Protein AF-A0A8B3NKS9-F1 (afdb_monomer_lite)

Sequence (93 aa):
LNPSASVSDWVVNTVSTLGSGWCPPGLISVGIGGSAEKAMLLAKEAMNEPIDMAELIARAASSPEEELRIELYERINALGIGAQGLGGLTTVV

Structure (mmCIF, N/CA/C/O backbone):
data_AF-A0A8B3NKS9-F1
#
_entry.id   AF-A0A8B3NKS9-F1
#
loop_
_atom_site.group_PDB
_atom_site.id
_atom_site.type_symbol
_atom_site.label_atom_id
_atom_site.label_alt_id
_atom_site.label_comp_id
_atom_site.label_asym_id
_atom_site.label_entity_id
_atom_site.label_seq_id
_atom_site.pdbx_PDB_ins_code
_atom_site.Cartn_x
_atom_site.Cartn_y
_atom_site.Cartn_z
_atom_site.occupancy
_atom_site.B_iso_or_equiv
_atom_site.auth_seq_id
_atom_site.auth_comp_id
_atom_site.auth_asym_id
_atom_site.auth_atom_id
_atom_site.pdbx_PDB_model_num
ATOM 1 N N . LEU A 1 1 ? -12.949 8.381 3.573 1.00 69.88 1 LEU A N 1
ATOM 2 C CA . LEU A 1 1 ? -13.396 7.083 3.019 1.00 69.88 1 LEU A CA 1
ATOM 3 C C . LEU A 1 1 ? -14.799 6.801 3.526 1.00 69.88 1 LEU A C 1
ATOM 5 O O . LEU A 1 1 ? -15.076 7.130 4.674 1.00 69.88 1 LEU A O 1
ATOM 9 N N . ASN A 1 2 ? -15.678 6.245 2.690 1.00 84.81 2 ASN A N 1
ATOM 10 C CA . ASN A 1 2 ? -16.962 5.744 3.185 1.00 84.81 2 ASN A CA 1
ATOM 11 C C . ASN A 1 2 ? -16.701 4.555 4.130 1.00 84.81 2 ASN A C 1
ATOM 13 O O . ASN A 1 2 ? -15.731 3.836 3.895 1.00 84.81 2 ASN A O 1
ATOM 17 N N . PRO A 1 3 ? -17.532 4.305 5.157 1.00 81.06 3 PRO A N 1
ATOM 18 C CA . PRO A 1 3 ? -17.279 3.242 6.139 1.00 81.06 3 PRO A CA 1
ATOM 19 C C . PRO A 1 3 ? -17.132 1.833 5.547 1.00 81.06 3 PRO A C 1
ATOM 21 O O . PRO A 1 3 ? -16.489 0.981 6.141 1.00 81.06 3 PRO A O 1
ATOM 24 N N . SER A 1 4 ? -17.724 1.590 4.378 1.00 87.12 4 SER A N 1
ATOM 25 C CA . SER A 1 4 ? -17.648 0.319 3.654 1.00 87.12 4 SER A CA 1
ATOM 26 C C . SER A 1 4 ? -16.538 0.268 2.600 1.00 87.12 4 SER A C 1
ATOM 28 O O . SER A 1 4 ? -16.446 -0.711 1.866 1.00 87.12 4 SER A O 1
ATOM 30 N N . ALA A 1 5 ? -15.760 1.341 2.435 1.00 90.50 5 ALA A N 1
ATOM 31 C CA . ALA A 1 5 ? -14.720 1.395 1.418 1.00 90.50 5 ALA A CA 1
ATOM 32 C C . ALA A 1 5 ? -13.494 0.586 1.858 1.00 90.50 5 ALA A C 1
ATOM 34 O O . ALA A 1 5 ? -13.046 0.699 2.998 1.00 90.50 5 ALA A O 1
ATOM 35 N N . SER A 1 6 ? -12.925 -0.182 0.930 1.00 94.19 6 SER A N 1
ATOM 36 C CA . SER A 1 6 ? -11.660 -0.881 1.146 1.00 94.19 6 SER A CA 1
ATOM 37 C C . SER A 1 6 ? -10.514 0.125 1.236 1.00 94.19 6 SER A C 1
ATOM 39 O O . SER A 1 6 ? -10.298 0.931 0.326 1.00 94.19 6 SER A O 1
ATOM 41 N N . VAL A 1 7 ? -9.767 0.072 2.341 1.00 93.62 7 VAL A N 1
ATOM 42 C CA . VAL A 1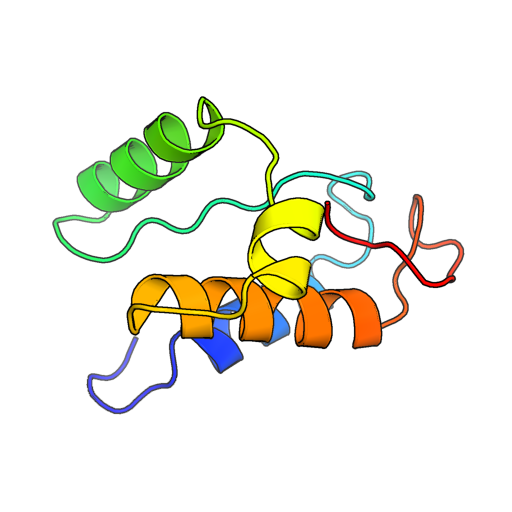 7 ? -8.533 0.854 2.499 1.00 93.62 7 VAL A CA 1
ATOM 43 C C . VAL A 1 7 ? -7.513 0.429 1.447 1.00 93.62 7 VAL A C 1
ATOM 45 O O . VAL A 1 7 ? -6.900 1.290 0.820 1.00 93.62 7 VAL A O 1
ATOM 48 N N . SER A 1 8 ? -7.388 -0.877 1.207 1.00 96.25 8 SER A N 1
ATOM 49 C CA . SER A 1 8 ? -6.452 -1.423 0.225 1.00 96.25 8 SER A CA 1
ATOM 50 C C . SER A 1 8 ? -6.716 -0.876 -1.180 1.00 96.25 8 SER A C 1
ATOM 52 O O . SER A 1 8 ? -5.811 -0.347 -1.827 1.00 96.25 8 SER A O 1
ATOM 54 N N . ASP A 1 9 ? -7.982 -0.865 -1.616 1.00 97.12 9 ASP A N 1
ATOM 55 C CA . ASP A 1 9 ? -8.350 -0.320 -2.929 1.00 97.12 9 ASP A CA 1
ATOM 56 C C . ASP A 1 9 ? -8.026 1.169 -3.035 1.00 97.12 9 ASP A C 1
ATOM 58 O O . ASP A 1 9 ? -7.538 1.632 -4.066 1.00 97.12 9 ASP A O 1
ATOM 62 N N . TRP A 1 10 ? -8.273 1.933 -1.970 1.00 96.25 10 TRP A N 1
ATOM 63 C CA . TRP A 1 10 ? -7.936 3.350 -1.950 1.00 96.25 10 TRP A CA 1
ATOM 64 C C . TRP A 1 10 ? -6.427 3.585 -2.081 1.00 96.25 10 TRP A C 1
ATOM 66 O O . TRP A 1 10 ? -6.021 4.441 -2.873 1.00 96.25 10 TRP A O 1
ATOM 76 N N . VAL A 1 11 ? -5.597 2.814 -1.370 1.00 97.00 11 VAL A N 1
ATOM 77 C CA . VAL A 1 11 ? -4.132 2.925 -1.455 1.00 97.00 11 VAL A CA 1
ATOM 78 C C . VAL A 1 11 ? -3.654 2.571 -2.862 1.00 97.00 11 VAL A C 1
ATOM 80 O O . VAL A 1 11 ? -2.961 3.375 -3.485 1.00 97.00 11 VAL A O 1
ATOM 83 N N . VAL A 1 12 ? -4.061 1.419 -3.402 1.00 97.75 12 VAL A N 1
ATOM 84 C CA . VAL A 1 12 ? -3.619 0.948 -4.727 1.00 97.75 12 VAL A CA 1
ATOM 85 C C . VAL A 1 12 ? -4.024 1.930 -5.830 1.00 97.75 12 VAL A C 1
ATOM 87 O O . VAL A 1 12 ? -3.198 2.281 -6.675 1.00 97.75 12 VAL A O 1
ATOM 90 N N . ASN A 1 13 ? -5.254 2.451 -5.791 1.00 97.44 13 ASN A N 1
ATOM 91 C CA . ASN A 1 13 ? -5.715 3.463 -6.747 1.00 97.44 13 ASN A CA 1
ATOM 92 C C . ASN A 1 13 ? -4.935 4.782 -6.619 1.00 97.44 13 ASN A C 1
ATOM 94 O O . ASN A 1 13 ? -4.607 5.417 -7.626 1.00 97.44 13 ASN A O 1
ATOM 98 N N . THR A 1 14 ? -4.603 5.188 -5.391 1.00 96.25 14 THR A N 1
ATOM 99 C CA . THR A 1 14 ? -3.791 6.387 -5.140 1.00 96.25 14 THR A CA 1
ATOM 100 C C . THR A 1 14 ? -2.387 6.221 -5.720 1.00 96.25 14 THR A C 1
ATOM 102 O O . THR A 1 14 ? -1.936 7.083 -6.472 1.00 96.25 14 THR A O 1
ATOM 105 N N . VAL A 1 15 ? -1.718 5.095 -5.454 1.00 96.81 15 VAL A N 1
ATOM 106 C CA . VAL A 1 15 ? -0.375 4.806 -5.986 1.00 96.81 15 VAL A CA 1
ATOM 107 C C . VAL A 1 15 ? -0.381 4.733 -7.512 1.00 96.81 15 VAL A C 1
ATOM 109 O O . VAL A 1 15 ? 0.482 5.327 -8.155 1.00 96.81 15 VAL A O 1
ATOM 112 N N . SER A 1 16 ? -1.386 4.079 -8.100 1.00 96.31 16 SER A N 1
ATOM 113 C CA . SER A 1 16 ? -1.564 4.038 -9.556 1.00 96.31 16 SER A CA 1
ATOM 114 C C . SER A 1 16 ? -1.660 5.445 -10.160 1.00 96.31 16 SER A C 1
ATOM 116 O O . SER A 1 16 ? -1.030 5.716 -11.181 1.00 96.31 16 SER A O 1
ATOM 118 N N . THR A 1 17 ? -2.369 6.362 -9.494 1.00 96.81 17 THR A N 1
ATOM 119 C CA . THR A 1 17 ? -2.510 7.757 -9.943 1.00 96.81 17 THR A CA 1
ATOM 120 C C . THR A 1 17 ? -1.209 8.555 -9.808 1.00 96.81 17 THR A C 1
ATOM 122 O O . THR A 1 17 ? -0.918 9.397 -10.655 1.00 96.81 17 THR A O 1
ATOM 125 N N . LEU A 1 18 ? -0.408 8.301 -8.766 1.00 95.50 18 LEU A N 1
ATOM 126 C CA . LEU A 1 18 ? 0.895 8.953 -8.576 1.00 95.50 18 LEU A CA 1
ATOM 127 C C . LEU A 1 18 ? 1.930 8.529 -9.631 1.00 95.50 18 LEU A C 1
ATOM 129 O O . LEU A 1 18 ? 2.853 9.295 -9.926 1.00 95.50 18 LEU A O 1
ATOM 133 N N . GLY A 1 19 ? 1.801 7.317 -10.181 1.00 93.62 19 GLY A N 1
ATOM 134 C CA . GLY A 1 19 ? 2.757 6.755 -11.130 1.00 93.62 19 GLY A CA 1
ATOM 135 C C . GLY A 1 19 ? 4.180 6.788 -10.566 1.00 93.62 19 GLY A C 1
ATOM 136 O O . GLY A 1 19 ? 4.435 6.325 -9.454 1.00 93.62 19 GLY A O 1
ATOM 137 N N . SER A 1 20 ? 5.110 7.376 -11.318 1.00 94.94 20 SER A N 1
ATOM 138 C CA . SER A 1 20 ? 6.511 7.533 -10.910 1.00 94.94 20 SER A CA 1
ATOM 139 C C . SER A 1 20 ? 6.852 8.882 -10.269 1.00 94.94 20 SER A C 1
ATOM 141 O O . SER A 1 20 ? 8.018 9.120 -9.958 1.00 94.94 20 SER A O 1
ATOM 143 N N . GLY A 1 21 ? 5.870 9.758 -10.013 1.00 94.00 21 GLY A N 1
ATOM 144 C CA . GLY A 1 21 ? 6.099 11.131 -9.530 1.00 94.00 21 GLY A CA 1
ATOM 145 C C . GLY A 1 21 ? 6.748 11.257 -8.143 1.00 94.00 21 GLY A C 1
ATOM 146 O O . GLY A 1 21 ? 7.107 12.356 -7.732 1.00 94.00 21 GLY A O 1
ATOM 147 N N . TRP A 1 22 ? 6.909 10.145 -7.427 1.00 93.81 22 TRP A N 1
ATOM 148 C CA . TRP A 1 22 ? 7.515 10.056 -6.097 1.00 93.81 22 TRP A CA 1
ATOM 149 C C . TRP A 1 22 ? 8.831 9.255 -6.087 1.00 93.81 22 TRP A C 1
ATOM 151 O O . TRP A 1 22 ? 9.345 8.938 -5.019 1.00 93.81 22 TRP A O 1
ATOM 161 N N . CYS A 1 23 ? 9.389 8.958 -7.269 1.00 95.69 23 CYS A N 1
ATOM 162 C CA . CYS A 1 23 ? 10.670 8.269 -7.455 1.00 95.69 23 CYS A CA 1
ATOM 163 C C . CYS A 1 23 ? 10.737 6.827 -6.894 1.00 95.69 23 CYS A C 1
ATOM 165 O O . CYS A 1 23 ? 11.665 6.533 -6.138 1.00 95.69 23 CYS A O 1
ATOM 167 N N . PRO A 1 24 ? 9.836 5.898 -7.287 1.00 96.56 24 PRO A N 1
ATOM 168 C CA . PRO A 1 24 ? 9.970 4.484 -6.920 1.00 96.56 24 PRO A CA 1
ATOM 169 C C . PRO A 1 24 ? 11.319 3.880 -7.391 1.00 96.56 24 PRO A C 1
ATOM 171 O O . PRO A 1 24 ? 11.912 4.388 -8.352 1.00 96.56 24 PRO A O 1
ATOM 174 N N . PRO A 1 25 ? 11.815 2.789 -6.772 1.00 96.25 25 PRO A N 1
ATOM 175 C CA . PRO A 1 25 ? 11.195 2.060 -5.674 1.00 96.25 25 PRO A CA 1
ATOM 176 C C . PRO A 1 25 ? 11.375 2.772 -4.334 1.00 96.25 25 PRO A C 1
ATOM 178 O O . PRO A 1 25 ? 12.421 3.367 -4.077 1.00 96.25 25 PRO A O 1
ATOM 181 N N . GLY A 1 26 ? 10.372 2.683 -3.464 1.00 93.69 26 GLY A N 1
ATOM 182 C CA . GLY A 1 26 ? 10.461 3.290 -2.141 1.00 93.69 26 GLY A CA 1
ATOM 183 C C . GLY A 1 26 ? 9.441 2.760 -1.146 1.00 93.69 26 GLY A C 1
ATOM 184 O O . GLY A 1 26 ? 8.696 1.824 -1.425 1.00 93.69 26 GLY A O 1
ATOM 185 N N . LEU A 1 27 ? 9.442 3.377 0.031 1.00 94.62 27 LEU A N 1
ATOM 186 C CA . LEU A 1 27 ? 8.602 3.000 1.161 1.00 94.62 27 LEU A CA 1
ATOM 187 C C . LEU A 1 27 ? 7.265 3.732 1.089 1.00 94.62 27 LEU A C 1
ATOM 189 O O . LEU A 1 27 ? 7.226 4.944 0.859 1.00 94.62 27 LEU A O 1
ATOM 193 N N . ILE A 1 28 ? 6.179 3.011 1.353 1.00 94.56 28 ILE A N 1
ATOM 194 C CA . ILE A 1 28 ? 4.853 3.594 1.551 1.00 94.56 28 ILE A CA 1
ATOM 195 C C . ILE A 1 28 ? 4.382 3.232 2.953 1.00 94.56 28 ILE A C 1
ATOM 197 O O . ILE A 1 28 ? 4.293 2.063 3.310 1.00 94.56 28 ILE A O 1
ATOM 201 N N . SER A 1 29 ? 4.057 4.257 3.734 1.00 95.00 29 SER A N 1
ATOM 202 C CA . SER A 1 29 ? 3.459 4.136 5.063 1.00 95.00 29 SER A CA 1
ATOM 203 C C . SER A 1 29 ? 2.031 4.673 5.030 1.00 95.00 29 SER A C 1
ATOM 205 O O . SER A 1 29 ? 1.749 5.686 4.385 1.00 95.00 29 SER A O 1
ATOM 207 N N . VAL A 1 30 ? 1.113 3.993 5.719 1.00 95.69 30 VAL A N 1
ATOM 208 C CA . VAL A 1 30 ? -0.312 4.347 5.741 1.00 95.69 30 VAL A CA 1
ATOM 209 C C . VAL A 1 30 ? -0.768 4.486 7.188 1.00 95.69 30 VAL A C 1
ATOM 211 O O . VAL A 1 30 ? -0.749 3.524 7.945 1.00 95.69 30 VAL A O 1
ATOM 214 N N . GLY A 1 31 ? -1.197 5.687 7.574 1.00 95.88 31 GLY A N 1
ATOM 215 C CA . GLY A 1 31 ? -1.792 5.944 8.885 1.00 95.88 31 GLY A CA 1
ATOM 216 C C . GLY A 1 31 ? -3.315 5.865 8.818 1.00 95.88 31 GLY A C 1
ATOM 217 O O . GLY A 1 31 ? -3.933 6.562 8.012 1.00 95.88 31 GLY A O 1
ATOM 218 N N . ILE A 1 32 ? -3.929 5.035 9.666 1.00 93.56 32 ILE A N 1
ATOM 219 C CA . ILE A 1 32 ? -5.381 4.801 9.682 1.00 93.56 32 ILE A CA 1
ATOM 220 C C . ILE A 1 32 ? -5.956 5.200 11.046 1.00 93.56 32 ILE A C 1
ATOM 222 O O . ILE A 1 32 ? -5.549 4.681 12.082 1.00 93.56 32 ILE A O 1
ATOM 226 N N . GLY A 1 33 ? -6.946 6.097 11.037 1.00 92.19 33 GLY A N 1
ATOM 227 C CA . GLY A 1 33 ? -7.671 6.543 12.232 1.00 92.19 33 GLY A CA 1
ATOM 228 C C . GLY A 1 33 ? -7.235 7.911 12.771 1.00 92.19 33 GLY A C 1
ATOM 229 O O . GLY A 1 33 ? -6.297 8.533 12.282 1.00 92.19 33 GLY A O 1
ATOM 230 N N . GLY A 1 34 ? -7.950 8.395 13.793 1.00 95.06 34 GLY A N 1
ATOM 231 C CA . GLY A 1 34 ? -7.737 9.725 14.376 1.00 95.06 34 GLY A CA 1
ATOM 232 C C . GLY A 1 34 ? -8.206 10.882 13.480 1.00 95.06 34 GLY A C 1
ATOM 233 O O . GLY A 1 34 ? -9.026 10.696 12.581 1.00 95.06 34 GLY A O 1
ATOM 234 N N . SER A 1 35 ? -7.709 12.094 13.756 1.00 97.38 35 SER A N 1
ATOM 235 C CA . SER A 1 35 ? -7.854 13.241 12.847 1.00 97.38 35 SER A CA 1
ATOM 236 C C . SER A 1 35 ? -6.906 13.111 11.651 1.00 97.38 35 SER A C 1
ATOM 238 O O . SER A 1 35 ? -6.003 12.274 11.658 1.00 97.38 35 SER A O 1
ATOM 240 N N . ALA A 1 36 ? -7.063 13.972 10.644 1.00 95.56 36 ALA A N 1
ATOM 241 C CA . ALA A 1 36 ? -6.157 14.002 9.497 1.00 95.56 36 ALA A CA 1
ATOM 242 C C . ALA A 1 36 ? -4.691 14.205 9.928 1.00 95.56 36 ALA A C 1
ATOM 244 O O . ALA A 1 36 ? -3.796 13.505 9.460 1.00 95.56 36 ALA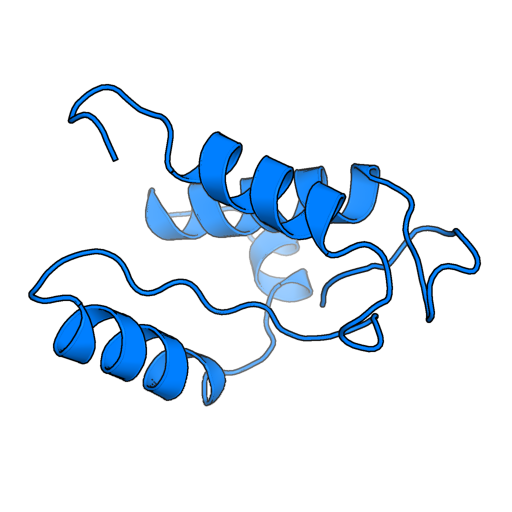 A O 1
ATOM 245 N N . GLU A 1 37 ? -4.448 15.104 10.880 1.00 97.94 37 GLU A N 1
ATOM 246 C CA . GLU A 1 37 ? -3.120 15.380 11.432 1.00 97.94 37 GLU A CA 1
ATOM 247 C C . GLU A 1 37 ? -2.565 14.164 12.173 1.00 97.94 37 GLU A C 1
ATOM 249 O O . GLU A 1 37 ? -1.389 13.831 12.019 1.00 97.94 37 GLU A O 1
ATOM 254 N N . LYS A 1 38 ? -3.407 13.467 12.949 1.00 97.81 38 LYS A N 1
ATOM 255 C CA . LYS A 1 38 ? -2.977 12.261 13.660 1.00 97.81 38 LYS A CA 1
ATOM 256 C C . LYS A 1 38 ? -2.660 11.123 12.691 1.00 97.81 38 LYS A C 1
ATOM 258 O O . LYS A 1 38 ? -1.648 10.461 12.887 1.00 97.81 38 LYS A O 1
ATOM 263 N N . ALA A 1 39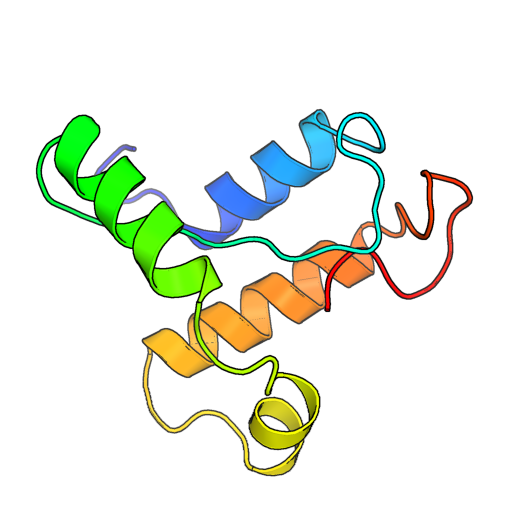 ? -3.464 10.921 11.649 1.00 97.06 39 ALA A N 1
ATOM 264 C CA . ALA A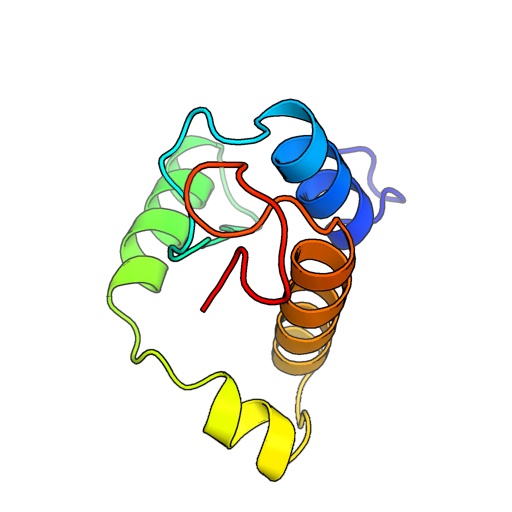 1 39 ? -3.204 9.913 10.623 1.00 97.06 39 ALA A CA 1
ATOM 265 C C . ALA A 1 39 ? -1.867 10.172 9.909 1.00 97.06 39 ALA A C 1
ATOM 267 O O . ALA A 1 39 ? -1.056 9.260 9.759 1.00 97.06 39 ALA A O 1
ATOM 268 N N . MET A 1 40 ? -1.592 11.427 9.544 1.00 97.06 40 MET A N 1
ATOM 269 C CA . MET A 1 40 ? -0.314 11.814 8.936 1.00 97.06 40 MET A CA 1
ATOM 270 C C . MET A 1 40 ? 0.872 11.613 9.882 1.00 97.06 40 MET A C 1
ATOM 272 O O . MET A 1 40 ? 1.931 11.165 9.444 1.00 97.06 40 MET A O 1
ATOM 276 N N . LEU A 1 41 ? 0.699 11.912 11.173 1.00 98.12 41 LEU A N 1
ATOM 277 C CA . LEU A 1 41 ? 1.718 11.644 12.185 1.00 98.12 41 LEU A CA 1
ATOM 278 C C . LEU A 1 41 ? 2.002 10.140 12.302 1.00 98.12 41 LEU A C 1
ATOM 280 O O . LEU A 1 41 ? 3.164 9.756 12.257 1.00 98.12 41 LEU A O 1
ATOM 284 N N . LEU A 1 42 ? 0.964 9.300 12.370 1.00 97.44 42 LEU A N 1
ATOM 285 C CA . LEU A 1 42 ? 1.108 7.839 12.430 1.00 97.44 42 LEU A CA 1
ATOM 286 C C . LEU A 1 42 ? 1.837 7.288 11.197 1.00 97.44 42 LEU A C 1
ATOM 288 O O . LEU A 1 42 ? 2.763 6.498 11.338 1.00 97.44 42 LEU A O 1
ATOM 292 N N . ALA A 1 43 ? 1.477 7.748 9.993 1.00 97.06 43 ALA A N 1
ATOM 293 C CA . ALA A 1 43 ? 2.186 7.366 8.769 1.00 97.06 43 ALA A CA 1
ATOM 294 C C . ALA A 1 43 ? 3.671 7.764 8.838 1.00 97.06 43 ALA A C 1
ATOM 296 O O . ALA A 1 43 ? 4.563 6.977 8.527 1.00 97.06 43 ALA A O 1
ATOM 297 N N . LYS A 1 44 ? 3.955 8.987 9.306 1.00 96.75 44 LYS A N 1
ATOM 298 C CA . LYS A 1 44 ? 5.325 9.485 9.458 1.00 96.75 44 LYS A CA 1
ATOM 299 C C . LYS A 1 44 ? 6.132 8.678 10.476 1.00 96.75 44 LYS A C 1
ATOM 301 O O . LYS A 1 44 ? 7.320 8.458 10.244 1.00 96.75 44 LYS A O 1
ATOM 306 N N . GLU A 1 45 ? 5.511 8.276 11.580 1.00 96.81 45 GLU A N 1
ATOM 307 C CA . GLU A 1 45 ? 6.115 7.438 12.619 1.00 96.81 45 GLU A CA 1
ATOM 308 C C . GLU A 1 45 ? 6.449 6.044 12.068 1.00 96.81 45 GLU A C 1
ATOM 310 O O . GLU A 1 45 ? 7.601 5.625 12.193 1.00 96.81 45 GLU A O 1
ATOM 315 N N . ALA A 1 46 ? 5.508 5.406 11.361 1.00 95.12 46 ALA A N 1
ATOM 316 C CA . ALA A 1 46 ? 5.673 4.078 10.762 1.00 95.12 46 ALA A CA 1
ATOM 317 C C . ALA A 1 46 ? 6.829 3.996 9.745 1.00 95.12 46 ALA A C 1
ATOM 319 O O . ALA A 1 46 ? 7.445 2.948 9.592 1.00 95.12 46 ALA A O 1
ATOM 320 N N . MET A 1 47 ? 7.209 5.100 9.085 1.00 93.94 47 MET A N 1
ATOM 321 C CA . MET A 1 47 ? 8.392 5.111 8.200 1.00 93.94 47 MET A CA 1
ATOM 322 C C . MET A 1 47 ? 9.725 4.837 8.911 1.00 93.94 47 MET A C 1
ATOM 324 O O . MET A 1 47 ? 10.726 4.623 8.232 1.00 93.94 47 MET A O 1
ATOM 328 N N . ASN A 1 48 ? 9.771 4.901 10.244 1.00 94.75 48 ASN A N 1
ATOM 329 C CA . ASN A 1 48 ? 10.984 4.596 11.007 1.00 94.75 48 ASN A CA 1
ATOM 330 C C . ASN A 1 48 ? 11.076 3.115 11.403 1.00 94.75 48 ASN A C 1
ATOM 332 O O . ASN A 1 48 ? 12.054 2.725 12.041 1.00 94.75 48 ASN A O 1
ATOM 336 N N . GLU A 1 49 ? 10.070 2.304 11.071 1.00 94.31 49 GLU A N 1
ATOM 337 C CA . GLU A 1 49 ? 10.092 0.868 11.328 1.00 94.31 49 GLU A CA 1
ATOM 338 C C . GLU A 1 49 ? 11.079 0.138 10.399 1.00 94.31 49 GLU A C 1
ATOM 340 O O . GLU A 1 49 ? 11.423 0.642 9.324 1.00 94.31 49 GLU A O 1
ATOM 345 N N . PRO A 1 50 ? 11.576 -1.046 10.804 1.00 94.75 50 PRO A N 1
ATOM 346 C CA . PRO A 1 50 ? 12.425 -1.867 9.951 1.00 94.75 50 PRO A CA 1
ATOM 347 C C . PRO A 1 50 ? 11.742 -2.245 8.630 1.00 94.75 50 PRO A C 1
ATOM 349 O O . PRO A 1 50 ? 10.552 -2.543 8.591 1.00 94.75 50 PRO A O 1
ATOM 352 N N . ILE A 1 51 ? 12.524 -2.300 7.551 1.00 95.50 51 ILE A N 1
ATOM 353 C CA . ILE A 1 51 ? 12.069 -2.821 6.257 1.00 95.50 51 ILE A CA 1
ATOM 354 C C . ILE A 1 51 ? 12.146 -4.350 6.313 1.00 95.50 51 ILE A C 1
ATOM 356 O O . ILE A 1 51 ? 13.226 -4.920 6.160 1.00 95.50 51 ILE A O 1
ATOM 360 N N . ASP A 1 52 ? 11.014 -5.008 6.554 1.00 96.12 52 ASP A N 1
ATOM 361 C CA . ASP A 1 52 ? 10.934 -6.441 6.872 1.00 96.12 52 ASP A CA 1
ATOM 362 C C . ASP A 1 52 ? 9.988 -7.236 5.947 1.00 96.12 52 ASP A C 1
ATOM 364 O O . ASP A 1 52 ? 9.687 -8.395 6.227 1.00 96.12 52 ASP A O 1
ATOM 368 N N . MET A 1 53 ? 9.536 -6.672 4.817 1.00 96.69 53 MET A N 1
ATOM 369 C CA . MET A 1 53 ? 8.552 -7.325 3.933 1.00 96.69 53 MET A CA 1
ATOM 370 C C . MET A 1 53 ? 8.976 -8.722 3.463 1.00 96.69 53 MET A C 1
ATOM 372 O O . MET A 1 53 ? 8.145 -9.626 3.390 1.00 96.69 53 MET A O 1
ATOM 376 N N . ALA A 1 54 ? 10.265 -8.929 3.177 1.00 96.25 54 ALA A N 1
ATOM 377 C CA . ALA A 1 54 ? 10.777 -10.239 2.775 1.00 96.25 54 ALA A CA 1
ATOM 378 C C . ALA A 1 54 ? 10.647 -11.282 3.900 1.00 96.25 54 ALA A C 1
ATOM 380 O O . ALA A 1 54 ? 10.264 -12.425 3.647 1.00 96.25 54 ALA A O 1
ATOM 381 N N . GLU A 1 55 ? 10.932 -10.882 5.141 1.00 97.94 55 GLU A N 1
ATOM 382 C CA . GLU A 1 55 ? 10.784 -11.738 6.320 1.00 97.94 55 GLU A CA 1
ATOM 383 C C . GLU A 1 55 ? 9.305 -12.005 6.608 1.00 97.94 55 GLU A C 1
ATOM 385 O O . GLU A 1 55 ? 8.929 -13.154 6.848 1.00 97.94 55 GLU A O 1
ATOM 390 N N . LEU A 1 56 ? 8.463 -10.970 6.516 1.00 98.00 56 LEU A N 1
ATOM 391 C CA . LEU A 1 56 ? 7.016 -11.060 6.694 1.00 98.00 56 LEU A CA 1
ATOM 392 C C . LEU A 1 56 ? 6.373 -12.038 5.697 1.00 98.00 56 LEU A C 1
ATOM 394 O O . LEU A 1 56 ? 5.605 -12.908 6.105 1.00 98.00 56 LEU A O 1
ATOM 398 N N . ILE A 1 57 ? 6.720 -11.951 4.411 1.00 97.75 57 ILE A N 1
ATOM 399 C CA . ILE A 1 57 ? 6.227 -12.880 3.382 1.00 97.75 57 ILE A CA 1
ATOM 400 C C . ILE A 1 57 ? 6.698 -14.309 3.679 1.00 97.75 57 ILE A C 1
ATOM 402 O O . ILE A 1 57 ? 5.903 -15.245 3.601 1.00 97.75 57 ILE A O 1
ATOM 406 N N . ALA A 1 58 ? 7.967 -14.490 4.058 1.00 98.19 58 ALA A N 1
ATOM 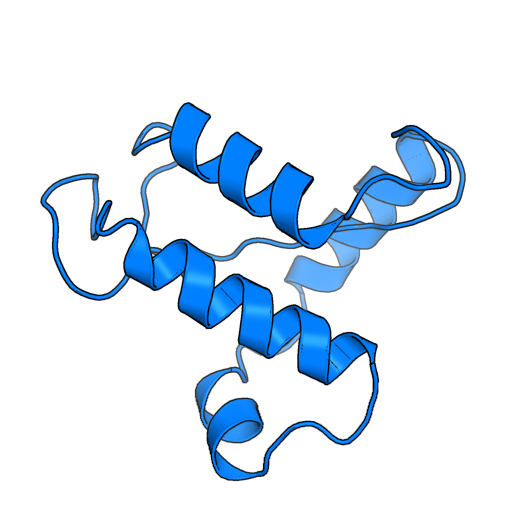407 C CA . ALA A 1 58 ? 8.524 -15.813 4.337 1.00 98.19 58 ALA A CA 1
ATOM 408 C C . ALA A 1 58 ? 7.864 -16.501 5.544 1.00 98.19 58 ALA A C 1
ATOM 410 O O . ALA A 1 58 ? 7.664 -17.717 5.521 1.00 98.19 58 ALA A O 1
ATOM 411 N N . ARG A 1 59 ? 7.523 -15.740 6.593 1.00 98.06 59 ARG A N 1
ATOM 412 C CA . ARG A 1 59 ? 6.861 -16.271 7.799 1.00 98.06 59 ARG A CA 1
ATOM 413 C C . ARG A 1 59 ? 5.332 -16.311 7.719 1.00 98.06 59 ARG A C 1
ATOM 415 O O . ARG A 1 59 ? 4.723 -16.927 8.589 1.00 98.06 59 ARG A O 1
ATOM 422 N N . ALA A 1 60 ? 4.748 -15.695 6.690 1.00 97.62 60 ALA A N 1
ATOM 423 C CA . ALA A 1 60 ? 3.322 -15.413 6.532 1.00 97.62 60 ALA A CA 1
ATOM 424 C C . ALA A 1 60 ? 2.730 -14.473 7.603 1.00 97.62 60 ALA A C 1
ATOM 426 O O . ALA A 1 60 ? 3.273 -14.284 8.696 1.00 97.62 60 ALA A O 1
ATOM 427 N N . ALA A 1 61 ? 1.591 -13.864 7.264 1.00 97.81 61 ALA A N 1
ATOM 428 C CA . ALA A 1 61 ? 0.883 -12.965 8.162 1.00 97.81 61 ALA A CA 1
ATOM 429 C C . ALA A 1 61 ? 0.294 -13.709 9.369 1.00 97.81 61 ALA A C 1
ATOM 431 O O . ALA A 1 61 ? -0.219 -14.823 9.265 1.00 97.81 61 ALA A O 1
ATOM 432 N N . SER A 1 62 ? 0.345 -13.044 10.515 1.00 97.94 62 SER A N 1
ATOM 433 C CA . SER A 1 62 ? -0.203 -13.493 11.796 1.00 97.94 62 SER A CA 1
ATOM 434 C C . SER A 1 62 ? -1.267 -12.539 12.354 1.00 97.94 62 SER A C 1
ATOM 436 O O . SER A 1 62 ? -1.878 -12.826 13.385 1.00 97.94 62 SER A O 1
ATOM 438 N N . SER A 1 63 ? -1.504 -11.410 11.679 1.00 98.06 63 SER A N 1
ATOM 439 C CA . SER A 1 63 ? -2.486 -10.396 12.057 1.00 98.06 63 SER A CA 1
ATOM 440 C C . SER A 1 63 ? -3.156 -9.774 10.820 1.00 98.06 63 SER A C 1
ATOM 442 O O . SER A 1 63 ? -2.555 -9.768 9.745 1.00 98.06 63 SER A O 1
ATOM 444 N N . PRO A 1 64 ? -4.355 -9.173 10.959 1.00 95.94 64 PRO A N 1
ATOM 445 C CA . PRO A 1 64 ? -5.009 -8.455 9.858 1.00 95.94 64 PRO A CA 1
ATOM 446 C C . PRO A 1 64 ? -4.183 -7.287 9.299 1.00 95.94 64 PRO A C 1
ATOM 448 O O . PRO A 1 64 ? -4.309 -6.927 8.133 1.00 95.94 64 PRO A O 1
ATOM 451 N N . GLU A 1 65 ? -3.336 -6.675 10.129 1.00 95.12 65 GLU A N 1
ATOM 452 C CA . GLU A 1 65 ? -2.417 -5.624 9.690 1.00 95.12 65 GLU A CA 1
ATOM 453 C C . GLU A 1 65 ? -1.324 -6.195 8.784 1.00 95.12 65 GLU A C 1
ATOM 455 O O . GLU A 1 65 ? -1.048 -5.647 7.721 1.00 95.12 65 GLU A O 1
ATOM 460 N N . GLU A 1 66 ? -0.735 -7.325 9.171 1.00 97.44 66 GLU A N 1
ATOM 461 C CA . GLU A 1 66 ? 0.250 -8.031 8.357 1.00 97.44 66 GLU A CA 1
ATOM 462 C C . GLU A 1 66 ? -0.352 -8.543 7.044 1.00 97.44 66 GLU A C 1
ATOM 464 O O . GLU A 1 66 ? 0.285 -8.420 5.999 1.00 97.44 66 GLU A O 1
ATOM 469 N N . GLU A 1 67 ? -1.590 -9.046 7.074 1.00 98.00 67 GLU A N 1
ATOM 470 C CA . GLU A 1 67 ? -2.340 -9.418 5.868 1.00 98.00 67 GLU A CA 1
ATOM 471 C C . GLU A 1 67 ? -2.488 -8.217 4.926 1.00 98.00 67 GLU A C 1
ATOM 473 O O . GLU A 1 67 ? -2.173 -8.325 3.741 1.00 98.00 67 GLU A O 1
ATOM 478 N N . LEU A 1 68 ? -2.877 -7.051 5.454 1.00 97.00 68 LEU A N 1
ATOM 479 C CA . LEU A 1 68 ? -2.998 -5.822 4.670 1.00 97.00 68 LEU A CA 1
ATOM 480 C C . LEU A 1 68 ? -1.648 -5.361 4.099 1.00 97.00 68 LEU A C 1
ATOM 482 O O . LEU A 1 68 ? -1.588 -4.914 2.954 1.00 97.00 68 LEU A O 1
ATOM 486 N N . ARG A 1 69 ? -0.556 -5.462 4.866 1.00 97.38 69 ARG A N 1
ATOM 487 C CA . ARG A 1 69 ? 0.796 -5.108 4.399 1.00 97.38 69 ARG A CA 1
ATOM 488 C C . ARG A 1 69 ? 1.232 -5.988 3.228 1.00 97.38 69 ARG A C 1
ATOM 490 O O . ARG A 1 69 ? 1.706 -5.456 2.224 1.00 97.38 69 ARG A O 1
ATOM 497 N N . ILE A 1 70 ? 1.037 -7.306 3.334 1.00 98.25 70 ILE A N 1
ATOM 498 C CA . ILE A 1 70 ? 1.322 -8.256 2.247 1.00 98.25 70 ILE A CA 1
ATOM 499 C C . ILE A 1 70 ? 0.444 -7.947 1.030 1.00 98.25 70 ILE A C 1
ATOM 501 O O . ILE A 1 70 ? 0.969 -7.799 -0.073 1.00 98.25 70 ILE A O 1
ATOM 505 N N . GLU A 1 71 ? -0.864 -7.765 1.229 1.00 98.19 71 GLU A N 1
ATOM 506 C CA . GLU A 1 71 ? -1.805 -7.453 0.150 1.00 98.19 71 GLU A CA 1
ATOM 507 C C . GLU A 1 71 ? -1.392 -6.180 -0.610 1.00 98.19 71 GLU A C 1
ATOM 509 O O . GLU A 1 71 ? -1.332 -6.171 -1.842 1.00 98.19 71 GLU A O 1
ATOM 514 N N . LEU A 1 72 ? -1.068 -5.102 0.109 1.00 98.00 72 LEU A N 1
ATOM 515 C CA . LEU A 1 72 ? -0.627 -3.843 -0.491 1.00 98.00 72 LEU A CA 1
ATOM 516 C C . LEU A 1 72 ? 0.693 -4.002 -1.243 1.00 98.00 72 LEU A C 1
ATOM 518 O O . LEU A 1 72 ? 0.804 -3.524 -2.372 1.00 98.00 72 LEU A O 1
ATOM 522 N N . TYR A 1 73 ? 1.677 -4.679 -0.649 1.00 98.06 73 TYR A N 1
ATOM 523 C CA . TYR A 1 73 ? 2.968 -4.933 -1.283 1.00 98.06 73 TYR A CA 1
ATOM 524 C C . TYR A 1 73 ? 2.803 -5.660 -2.622 1.00 98.06 73 TYR A C 1
ATOM 526 O O . TYR A 1 73 ? 3.325 -5.209 -3.646 1.00 98.06 73 TYR A O 1
ATOM 534 N N . GLU A 1 74 ? 2.039 -6.753 -2.637 1.00 98.06 74 GLU A N 1
ATOM 535 C CA . GLU A 1 74 ? 1.801 -7.552 -3.839 1.00 98.06 74 GLU A CA 1
ATOM 536 C C . GLU A 1 74 ? 1.029 -6.759 -4.893 1.00 98.06 74 GLU A C 1
ATOM 538 O O . GLU A 1 74 ? 1.453 -6.681 -6.049 1.00 98.06 74 GLU A O 1
ATOM 543 N N . ARG A 1 75 ? -0.078 -6.116 -4.500 1.00 98.31 75 ARG A N 1
ATOM 544 C CA . ARG A 1 75 ? -0.938 -5.365 -5.426 1.00 98.31 75 ARG A CA 1
ATOM 545 C C . ARG A 1 75 ? -0.227 -4.156 -6.023 1.00 98.31 75 ARG A C 1
ATOM 547 O O . ARG A 1 75 ? -0.397 -3.894 -7.211 1.00 98.31 75 ARG A O 1
ATOM 554 N N . ILE A 1 76 ? 0.568 -3.426 -5.239 1.00 98.12 76 ILE A N 1
ATOM 555 C CA . ILE A 1 76 ? 1.319 -2.264 -5.731 1.00 98.12 76 ILE A CA 1
ATOM 556 C C . ILE A 1 76 ? 2.438 -2.709 -6.673 1.00 98.12 76 ILE A C 1
ATOM 558 O O . ILE A 1 76 ? 2.601 -2.122 -7.743 1.00 98.12 76 ILE A O 1
ATOM 562 N N . ASN A 1 77 ? 3.189 -3.755 -6.326 1.00 98.12 77 ASN A N 1
ATOM 563 C CA . ASN A 1 77 ? 4.228 -4.277 -7.213 1.00 98.12 77 ASN A CA 1
ATOM 564 C C . ASN A 1 77 ? 3.638 -4.848 -8.514 1.00 98.12 77 ASN A C 1
ATOM 566 O O . ASN A 1 77 ? 4.215 -4.64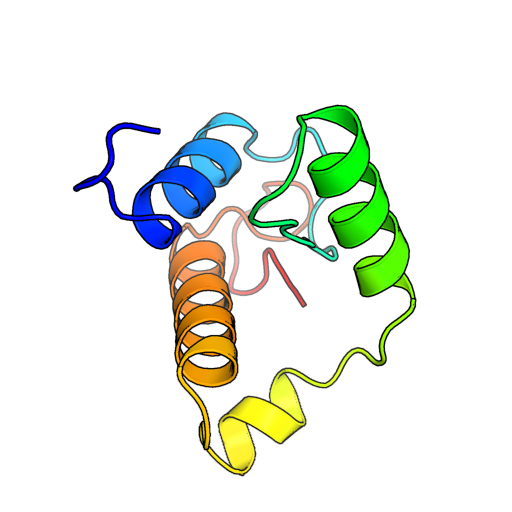5 -9.584 1.00 98.12 77 ASN A O 1
ATOM 570 N N . ALA A 1 78 ? 2.441 -5.439 -8.458 1.00 98.06 78 ALA A N 1
ATOM 571 C CA . ALA A 1 78 ? 1.706 -5.907 -9.632 1.00 98.06 78 ALA A CA 1
ATOM 572 C C . ALA A 1 78 ? 1.226 -4.783 -10.574 1.00 98.06 78 ALA A C 1
ATOM 574 O O . ALA A 1 78 ? 0.900 -5.072 -11.725 1.00 98.06 78 ALA A O 1
ATOM 575 N N . LEU A 1 79 ? 1.227 -3.509 -10.149 1.00 97.06 79 LEU A N 1
ATOM 576 C CA . LEU A 1 79 ? 0.953 -2.375 -11.049 1.00 97.06 79 LEU A CA 1
ATOM 577 C C . LEU A 1 79 ? 2.027 -2.216 -12.135 1.00 97.06 79 LEU A C 1
ATOM 579 O O . LEU A 1 79 ? 1.782 -1.550 -13.138 1.00 97.06 79 LEU A O 1
ATOM 583 N N . GLY A 1 80 ? 3.222 -2.783 -11.933 1.00 97.00 80 GLY A N 1
ATOM 584 C CA . GLY A 1 80 ? 4.297 -2.749 -12.921 1.00 97.00 80 GLY A CA 1
ATOM 585 C C . GLY A 1 80 ? 4.865 -1.352 -13.185 1.00 97.00 80 GLY A C 1
ATOM 586 O O . GLY A 1 80 ? 5.433 -1.137 -14.249 1.00 97.00 80 GLY A O 1
ATOM 587 N N . ILE A 1 81 ? 4.722 -0.403 -12.246 1.00 97.19 81 ILE A N 1
ATOM 588 C CA . ILE A 1 81 ? 5.314 0.945 -12.350 1.00 97.19 81 ILE A CA 1
ATOM 589 C C . ILE A 1 81 ? 6.843 0.826 -12.389 1.00 97.19 81 ILE A C 1
ATOM 591 O O . ILE A 1 81 ? 7.495 1.370 -13.280 1.00 97.19 81 ILE A O 1
ATOM 595 N N . GLY A 1 82 ? 7.410 0.067 -11.450 1.00 95.69 82 GLY A N 1
ATOM 596 C CA . GLY A 1 82 ? 8.834 -0.230 -11.402 1.00 95.69 82 GLY A CA 1
ATOM 597 C C . GLY A 1 82 ? 9.716 0.973 -11.067 1.00 95.69 82 GLY A C 1
ATOM 598 O O . GLY A 1 82 ? 9.245 2.076 -10.774 1.00 95.69 82 GLY A O 1
ATOM 599 N N . ALA A 1 83 ? 11.031 0.764 -11.114 1.00 96.44 83 ALA A N 1
ATOM 600 C CA . ALA A 1 83 ? 12.005 1.789 -10.760 1.00 96.44 83 ALA A CA 1
ATOM 601 C C . ALA A 1 83 ? 11.881 3.011 -11.682 1.00 96.44 83 ALA A C 1
ATOM 603 O O . ALA A 1 83 ? 11.989 2.892 -12.900 1.00 96.44 83 ALA A O 1
ATOM 604 N N . GLN A 1 84 ? 11.646 4.188 -11.102 1.00 95.31 84 GLN A N 1
ATOM 605 C CA . GLN A 1 84 ? 11.458 5.465 -11.800 1.00 95.31 84 GLN A CA 1
ATOM 606 C C . GLN A 1 84 ? 10.339 5.453 -12.863 1.00 95.31 84 GLN A C 1
ATOM 608 O O . GLN A 1 84 ? 10.288 6.340 -13.713 1.00 95.31 84 GLN A O 1
ATOM 613 N N . GLY A 1 85 ? 9.418 4.481 -12.828 1.00 94.12 85 GLY A N 1
ATOM 614 C CA . GLY A 1 85 ? 8.399 4.324 -13.872 1.00 94.12 85 GLY A CA 1
ATOM 615 C C . GLY A 1 85 ? 8.886 3.612 -15.137 1.00 94.12 85 GLY A C 1
ATOM 616 O O . GLY A 1 85 ? 8.215 3.681 -16.162 1.00 94.12 85 GLY A O 1
ATOM 617 N N . LEU A 1 86 ? 10.051 2.961 -15.098 1.00 95.62 86 LEU A N 1
ATOM 618 C CA . LEU A 1 86 ? 10.629 2.239 -16.239 1.00 95.62 86 LEU A CA 1
ATOM 619 C C . LEU A 1 86 ? 10.069 0.816 -16.403 1.00 95.62 86 LEU A C 1
ATOM 621 O O . LEU A 1 86 ? 10.539 0.060 -17.254 1.00 95.62 86 LEU A O 1
ATOM 625 N N . GLY A 1 87 ? 9.075 0.445 -15.598 1.00 92.69 87 GLY A N 1
ATOM 626 C CA . GLY A 1 87 ? 8.547 -0.908 -15.534 1.00 92.69 87 GLY A CA 1
ATOM 627 C C . GLY A 1 87 ? 9.391 -1.844 -14.669 1.00 92.69 87 GLY A C 1
ATOM 628 O O . GLY A 1 87 ? 10.444 -1.481 -14.138 1.00 92.69 87 GLY A O 1
ATOM 629 N N . GLY A 1 88 ? 8.910 -3.074 -14.505 1.00 92.81 88 GLY A N 1
ATOM 630 C CA . GLY A 1 88 ? 9.593 -4.126 -13.752 1.00 92.81 88 GLY A CA 1
ATOM 631 C C . GLY A 1 88 ? 8.800 -4.624 -12.549 1.00 92.81 88 GLY A C 1
ATOM 632 O O . GLY A 1 88 ? 7.606 -4.369 -12.424 1.00 92.81 88 GLY A O 1
ATOM 633 N N . LEU A 1 89 ? 9.483 -5.379 -11.686 1.00 93.88 89 LEU A N 1
ATOM 634 C CA . LEU A 1 89 ? 8.858 -6.156 -10.609 1.00 93.88 89 LEU A CA 1
ATOM 635 C C . LEU A 1 89 ? 8.733 -5.400 -9.280 1.00 93.88 89 LEU A C 1
ATOM 637 O O . LEU A 1 89 ? 7.988 -5.835 -8.409 1.00 93.88 89 LEU A O 1
ATOM 641 N N . THR A 1 90 ? 9.466 -4.297 -9.099 1.00 95.44 90 THR A N 1
ATOM 642 C CA . THR A 1 90 ? 9.590 -3.636 -7.792 1.00 95.44 90 THR A CA 1
ATOM 643 C C . THR A 1 90 ? 9.284 -2.148 -7.893 1.00 95.44 90 THR A C 1
ATOM 645 O O . THR A 1 90 ? 10.033 -1.377 -8.490 1.00 95.44 90 THR A O 1
ATOM 648 N N . THR A 1 91 ? 8.175 -1.766 -7.271 1.00 97.38 91 THR A N 1
ATOM 649 C CA . THR A 1 91 ? 7.694 -0.394 -7.069 1.00 97.38 91 THR A CA 1
ATOM 650 C C . THR A 1 91 ? 7.774 -0.006 -5.590 1.00 97.38 91 THR A C 1
ATOM 652 O O . THR A 1 91 ? 8.087 1.140 -5.276 1.00 97.38 91 THR A O 1
ATOM 655 N N . VAL A 1 92 ? 7.533 -0.954 -4.680 1.00 96.94 92 VAL A N 1
ATOM 656 C CA . VAL A 1 92 ? 7.645 -0.775 -3.225 1.00 96.94 92 VAL A CA 1
ATOM 657 C C . VAL A 1 92 ? 8.509 -1.861 -2.598 1.00 96.94 92 VAL A C 1
ATOM 659 O O . VAL A 1 92 ? 8.582 -2.979 -3.120 1.00 96.94 92 VAL A O 1
ATOM 662 N N . VAL A 1 93 ? 9.164 -1.504 -1.492 1.00 92.31 93 VAL A N 1
ATOM 663 C CA . VAL A 1 93 ? 10.032 -2.374 -0.682 1.00 92.31 93 VAL A CA 1
ATOM 664 C C . VAL A 1 93 ? 9.531 -2.488 0.746 1.00 92.31 93 VAL A C 1
ATOM 666 O O . VAL A 1 93 ? 8.917 -1.508 1.225 1.00 92.31 93 VAL A O 1
#

Secondary structure (DSSP, 8-state):
--TTS-HHHHHHHHHHHHTTTT-SSB------SS-HHHHHHHHHHHTTS---HHHHHHH---SHHHHHHHHHHHHHHTT--BGGGSBSS-SB-

Radius of gyration: 13.43 Å; chains: 1; bounding box: 30×32×31 Å

pLDDT: mean 95.5, std 3.81, range [69.88, 98.31]

Foldseek 3Di:
DPPPDDPLVVLLVVLLVCQLVPFDPEAFFFFDDDDPVVRVVNSVVCVPDDPCLVVCVVVDDPDPVSVSVVSNQQSNQVSQCPGSRPGDRGGYD